Protein AF-A0A540LW37-F1 (afdb_monomer_lite)

pLDDT: mean 72.32, std 7.52, range [49.81, 80.94]

Organism: Malus baccata (NCBI:txid106549)

Sequence (50 aa):
MGYVTSSAILPVLMGKGGLIASDSLNHSSIVNGTRGSGARVCVFQHNSFK

Radius of gyration: 10.9 Å; chains: 1; bounding box: 27×19×28 Å

InterPro domains:
  IPR015421 Pyridoxal phosphate-dependent transferase, major domain [G3DSA:3.40.640.10] (1-49)
  IPR015424 Pyridoxal phosphate-dependent transferase [SSF53383] (2-48)
  IPR050087 8-amino-7-oxononanoate synthase class-II [PTHR13693] (1-49)

Secondary structure (DSSP, 8-state):
--HHHHHHHHHHHS-TT-EEEEETT--HHHHHHHHHTTSEEEEE-TT---

Structure (mmCIF, N/CA/C/O backbone):
data_AF-A0A540LW37-F1
#
_entry.id   AF-A0A540LW37-F1
#
loop_
_atom_site.group_PDB
_atom_site.id
_atom_site.type_symbol
_atom_site.label_atom_id
_atom_site.label_alt_id
_atom_site.label_comp_id
_atom_site.label_asym_id
_atom_site.label_entity_id
_atom_site.label_seq_id
_atom_site.pdbx_PDB_ins_code
_atom_site.Cartn_x
_atom_site.Cartn_y
_atom_site.Cartn_z
_atom_site.occupancy
_atom_site.B_iso_or_equiv
_atom_site.auth_seq_id
_atom_site.auth_comp_id
_atom_site.auth_asym_id
_atom_site.auth_atom_id
_atom_site.pdbx_PDB_model_num
ATOM 1 N N . MET A 1 1 ? 16.288 8.388 1.742 1.00 54.94 1 MET A N 1
ATOM 2 C CA . MET A 1 1 ? 16.070 7.313 0.746 1.00 54.94 1 MET A CA 1
ATOM 3 C C . MET A 1 1 ? 15.281 6.139 1.343 1.00 54.94 1 MET A C 1
ATOM 5 O O . MET A 1 1 ? 15.763 5.021 1.336 1.00 54.94 1 MET A O 1
ATOM 9 N N . GLY A 1 2 ? 14.082 6.371 1.896 1.00 61.72 2 GLY A N 1
ATOM 10 C CA . GLY A 1 2 ? 13.199 5.290 2.393 1.00 61.72 2 GLY A CA 1
ATOM 11 C C . GLY A 1 2 ? 11.903 5.158 1.585 1.00 61.72 2 GLY A C 1
ATOM 12 O O . GLY A 1 2 ? 11.376 4.066 1.411 1.00 61.72 2 GLY A O 1
ATOM 13 N N . TYR A 1 3 ? 11.441 6.274 1.009 1.00 62.31 3 TYR A N 1
ATOM 14 C CA . TYR A 1 3 ? 10.199 6.366 0.240 1.00 62.31 3 TYR A CA 1
ATOM 15 C C . TYR A 1 3 ? 10.186 5.461 -1.003 1.00 62.31 3 TYR A C 1
ATOM 17 O O . TYR A 1 3 ? 9.222 4.732 -1.235 1.00 62.31 3 TYR A O 1
ATOM 25 N N . VAL A 1 4 ? 11.269 5.486 -1.785 1.00 63.28 4 VAL A N 1
ATOM 26 C CA . VAL A 1 4 ? 11.392 4.736 -3.049 1.00 63.28 4 VAL A CA 1
ATOM 27 C C . VAL A 1 4 ? 11.507 3.233 -2.788 1.00 63.28 4 VAL A C 1
ATOM 29 O O . VAL A 1 4 ? 10.885 2.434 -3.477 1.00 63.28 4 VAL A O 1
ATOM 32 N N . THR A 1 5 ? 12.226 2.843 -1.736 1.00 67.81 5 THR A N 1
ATOM 33 C CA . THR A 1 5 ? 12.429 1.440 -1.363 1.00 67.81 5 THR A CA 1
ATOM 34 C C . THR A 1 5 ? 11.109 0.754 -1.012 1.00 67.81 5 THR A C 1
ATOM 36 O O . THR A 1 5 ? 10.790 -0.284 -1.584 1.00 67.81 5 THR A O 1
ATOM 39 N N . SER A 1 6 ? 10.289 1.348 -0.136 1.00 67.12 6 SER A N 1
ATOM 40 C CA . SER A 1 6 ? 8.998 0.752 0.243 1.00 67.12 6 SER A CA 1
ATOM 41 C C . SER A 1 6 ? 7.984 0.772 -0.901 1.00 67.12 6 SER A C 1
ATOM 43 O O . SER A 1 6 ? 7.238 -0.189 -1.072 1.00 67.12 6 SER A O 1
ATOM 45 N N . SER A 1 7 ? 7.964 1.843 -1.700 1.00 62.97 7 SER A N 1
ATOM 46 C CA . SER A 1 7 ? 7.002 1.973 -2.800 1.00 62.97 7 SER A CA 1
ATOM 47 C C . SER A 1 7 ? 7.296 1.051 -3.985 1.00 62.97 7 SER A C 1
ATOM 49 O O . SER A 1 7 ? 6.357 0.615 -4.640 1.00 62.97 7 SER A O 1
ATOM 51 N N . ALA A 1 8 ? 8.563 0.705 -4.232 1.00 70.56 8 ALA A N 1
ATOM 52 C CA . ALA A 1 8 ? 8.956 -0.201 -5.312 1.00 70.56 8 ALA A CA 1
ATOM 53 C C . ALA A 1 8 ? 8.957 -1.687 -4.908 1.00 70.56 8 ALA A C 1
ATOM 55 O O . ALA A 1 8 ? 8.719 -2.546 -5.752 1.00 70.56 8 ALA A O 1
ATOM 56 N N . ILE A 1 9 ? 9.193 -2.008 -3.630 1.00 73.81 9 ILE A N 1
ATOM 57 C CA . ILE A 1 9 ? 9.263 -3.404 -3.159 1.00 73.81 9 ILE A CA 1
ATOM 58 C C . ILE A 1 9 ? 7.880 -4.012 -2.917 1.00 73.81 9 ILE A C 1
ATOM 60 O O . ILE A 1 9 ? 7.663 -5.176 -3.245 1.00 73.81 9 ILE A O 1
ATOM 64 N N . LEU A 1 10 ? 6.929 -3.246 -2.373 1.00 72.88 10 LEU A N 1
ATOM 65 C CA . LEU A 1 10 ? 5.578 -3.752 -2.091 1.00 72.88 10 LEU A CA 1
ATOM 66 C C . LEU A 1 10 ? 4.853 -4.298 -3.343 1.00 72.88 10 LEU A C 1
ATOM 68 O O . LEU A 1 10 ? 4.259 -5.369 -3.235 1.00 72.88 10 LEU A O 1
ATOM 72 N N . PRO A 1 11 ? 4.947 -3.659 -4.528 1.00 65.44 11 PRO A N 1
ATOM 73 C CA . PRO A 1 11 ? 4.426 -4.207 -5.781 1.00 65.44 11 PRO A CA 1
ATOM 74 C C . PRO A 1 11 ? 5.095 -5.491 -6.267 1.00 65.44 11 PRO A C 1
ATOM 76 O O . PRO A 1 11 ? 4.462 -6.287 -6.949 1.00 65.44 11 PRO A O 1
ATOM 79 N N . VAL A 1 12 ? 6.381 -5.678 -5.961 1.00 70.25 12 VAL A N 1
ATOM 80 C CA . VAL A 1 12 ? 7.141 -6.864 -6.385 1.00 70.25 12 VAL A CA 1
ATOM 81 C C . VAL A 1 12 ? 6.835 -8.054 -5.480 1.00 70.25 12 VAL A C 1
ATOM 83 O O . VAL A 1 12 ? 6.776 -9.187 -5.947 1.00 70.25 12 VAL A O 1
ATOM 86 N N . LEU A 1 13 ? 6.628 -7.801 -4.186 1.00 68.50 13 LEU A N 1
ATOM 87 C CA . LEU A 1 13 ? 6.374 -8.847 -3.200 1.00 68.50 13 LEU A CA 1
ATOM 88 C C . LEU A 1 13 ? 4.909 -9.306 -3.186 1.00 68.50 13 LEU A C 1
ATOM 90 O O . LEU A 1 13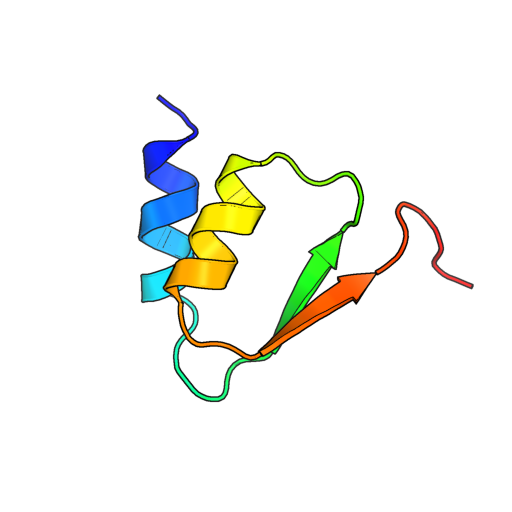 ? 4.625 -10.453 -2.854 1.00 68.50 13 LEU A O 1
ATOM 94 N N . MET A 1 14 ? 3.979 -8.415 -3.532 1.00 69.50 14 MET A N 1
ATOM 95 C CA . MET A 1 14 ? 2.542 -8.677 -3.526 1.00 69.50 14 MET A CA 1
ATOM 96 C C . MET A 1 14 ? 1.952 -8.341 -4.891 1.00 69.50 14 MET A C 1
ATOM 98 O O . MET A 1 14 ? 2.013 -7.202 -5.330 1.00 69.50 14 MET A O 1
ATOM 102 N N . GLY A 1 15 ? 1.367 -9.335 -5.556 1.00 69.00 15 GLY A N 1
ATOM 103 C CA . GLY A 1 15 ? 0.733 -9.173 -6.863 1.00 69.00 15 GLY A CA 1
ATOM 104 C C . GLY A 1 15 ? -0.791 -9.276 -6.819 1.00 69.00 15 GLY A C 1
ATOM 105 O O . GLY A 1 15 ? -1.421 -9.401 -5.765 1.00 69.00 15 GLY A O 1
ATOM 106 N N . LYS A 1 16 ? -1.395 -9.270 -8.009 1.00 69.44 16 LYS A N 1
ATOM 107 C CA . LYS A 1 16 ? -2.839 -9.427 -8.222 1.00 69.44 16 LYS A CA 1
ATOM 108 C C . LYS A 1 16 ? -3.336 -10.727 -7.564 1.00 69.44 16 LYS A C 1
ATOM 110 O O . LYS A 1 16 ? -2.915 -11.812 -7.950 1.00 69.44 16 LYS A O 1
ATOM 115 N N . GLY A 1 17 ? -4.217 -10.606 -6.568 1.00 73.75 17 GLY A N 1
ATOM 116 C CA . GLY A 1 17 ? -4.710 -11.727 -5.746 1.00 73.75 17 GLY A CA 1
ATOM 117 C C . GLY A 1 17 ? -4.187 -11.741 -4.304 1.00 73.75 17 GLY A C 1
ATOM 118 O O . GLY A 1 17 ? -4.751 -12.437 -3.465 1.00 73.75 17 GLY A O 1
ATOM 119 N 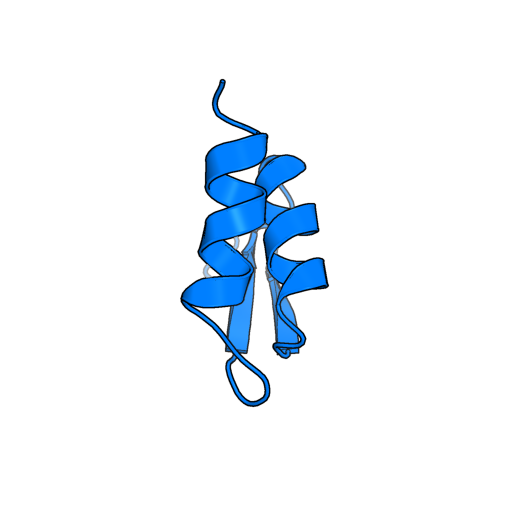N . GLY A 1 18 ? -3.171 -10.933 -3.989 1.00 72.56 18 GLY A N 1
ATOM 120 C CA . GLY A 1 18 ? -2.730 -10.693 -2.6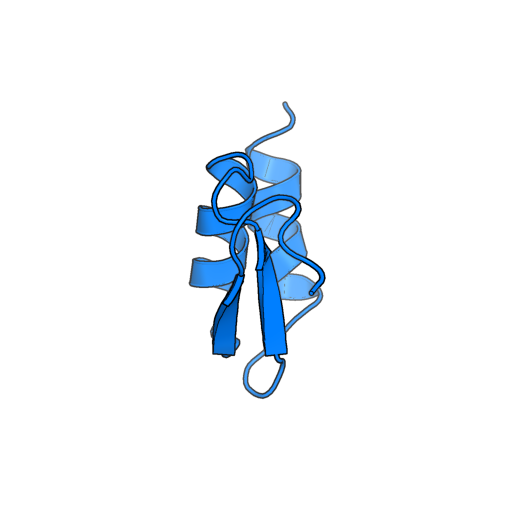18 1.00 72.56 18 GLY A CA 1
ATOM 121 C C . GLY A 1 18 ? -3.687 -9.781 -1.842 1.00 72.56 18 GLY A C 1
ATOM 122 O O . GLY A 1 18 ? -4.369 -8.928 -2.421 1.00 72.56 18 GLY A O 1
ATOM 123 N N . LEU A 1 19 ? -3.717 -9.944 -0.520 1.00 78.50 19 LEU A N 1
ATOM 124 C CA . LEU A 1 19 ? -4.383 -9.036 0.412 1.00 78.50 19 LEU A CA 1
ATOM 125 C C . LEU A 1 19 ? -3.320 -8.243 1.173 1.00 78.50 19 LEU A C 1
ATOM 127 O O . 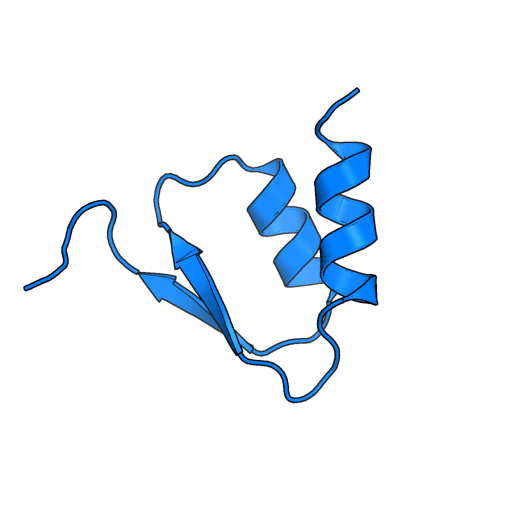LEU A 1 19 ? -2.491 -8.834 1.859 1.00 78.50 19 LEU A O 1
ATOM 131 N N . ILE A 1 20 ? -3.359 -6.916 1.077 1.00 80.94 20 ILE A N 1
ATOM 132 C CA . ILE A 1 20 ? -2.491 -6.038 1.859 1.00 80.94 20 ILE A CA 1
ATOM 133 C C . ILE A 1 20 ? -3.322 -5.358 2.943 1.00 80.94 20 ILE A C 1
ATOM 135 O O . ILE A 1 20 ? -4.171 -4.518 2.644 1.00 80.94 20 ILE A O 1
ATOM 139 N N . ALA A 1 21 ? -3.068 -5.714 4.201 1.00 78.88 21 ALA A N 1
ATOM 140 C CA . ALA A 1 21 ? -3.622 -5.021 5.357 1.00 78.88 21 ALA A CA 1
ATOM 141 C C . ALA A 1 21 ? -2.734 -3.814 5.689 1.00 78.88 21 ALA A C 1
ATOM 143 O O . ALA A 1 21 ? -1.571 -3.979 6.051 1.00 78.88 21 ALA A O 1
ATOM 144 N N . SER A 1 22 ? -3.267 -2.604 5.533 1.00 77.62 22 SER A N 1
ATOM 145 C CA . SER A 1 22 ? -2.529 -1.355 5.721 1.00 77.62 22 SER A CA 1
ATOM 146 C C . SER A 1 22 ? -3.112 -0.573 6.890 1.00 77.62 22 SER A C 1
ATOM 148 O O . SER A 1 22 ? -4.315 -0.356 6.961 1.00 77.62 22 SER A O 1
ATOM 150 N N . ASP A 1 23 ? -2.269 -0.115 7.800 1.00 80.81 23 ASP A N 1
ATOM 151 C CA . ASP A 1 23 ? -2.713 0.684 8.939 1.00 80.81 23 ASP A CA 1
ATOM 152 C C . ASP A 1 23 ? -3.135 2.103 8.502 1.00 80.81 23 ASP A C 1
ATOM 154 O O . ASP A 1 23 ? -2.497 2.700 7.636 1.00 80.81 23 ASP A O 1
ATOM 158 N N . SER A 1 24 ? -4.193 2.669 9.085 1.00 76.88 24 SER A N 1
ATOM 159 C CA . SER A 1 24 ? -4.697 4.011 8.741 1.00 76.88 24 SER A CA 1
ATOM 160 C C . SER A 1 24 ? -3.707 5.161 8.999 1.00 76.88 24 SER A C 1
ATOM 162 O O . SER A 1 24 ? -3.798 6.189 8.334 1.00 76.88 24 SER A O 1
ATOM 164 N N . LEU A 1 25 ? -2.761 4.990 9.928 1.00 77.75 25 LEU A N 1
ATOM 165 C CA . LEU A 1 25 ? -1.692 5.936 10.269 1.00 77.75 25 LEU A CA 1
ATOM 166 C C . LEU A 1 25 ? -0.339 5.532 9.661 1.00 77.75 25 LEU A C 1
ATOM 168 O O . LEU A 1 25 ? 0.700 6.080 10.034 1.00 77.75 25 LEU A O 1
ATOM 172 N N . ASN A 1 26 ? -0.315 4.585 8.715 1.00 74.12 26 ASN A N 1
ATOM 173 C CA . ASN A 1 26 ? 0.938 4.220 8.061 1.00 74.12 26 ASN A CA 1
ATOM 174 C C . ASN A 1 26 ? 1.504 5.375 7.211 1.00 74.12 26 ASN A C 1
ATOM 176 O O . ASN A 1 26 ? 0.783 6.214 6.667 1.00 74.12 26 ASN A O 1
ATOM 180 N N . HIS A 1 27 ? 2.828 5.377 7.067 1.00 76.31 27 HIS A N 1
ATOM 181 C CA . HIS A 1 27 ? 3.553 6.377 6.294 1.00 76.31 27 HIS A CA 1
ATOM 182 C C . HIS A 1 27 ? 3.172 6.348 4.802 1.00 76.31 27 HIS A C 1
ATOM 184 O O . HIS A 1 27 ? 3.176 5.296 4.167 1.00 76.31 27 HIS A O 1
ATOM 190 N N . SER A 1 28 ? 2.946 7.519 4.198 1.00 75.12 28 SER A N 1
ATOM 191 C CA . SER A 1 28 ? 2.427 7.676 2.824 1.00 75.12 28 SER A CA 1
ATOM 192 C C . SER A 1 28 ? 3.201 6.923 1.728 1.00 75.12 28 SER A C 1
ATOM 194 O O . SER A 1 28 ? 2.629 6.569 0.696 1.00 75.12 28 SER A O 1
ATOM 196 N N . SER A 1 29 ? 4.484 6.618 1.944 1.00 70.56 29 SER A N 1
ATOM 197 C CA . SER A 1 29 ? 5.283 5.786 1.031 1.00 70.56 29 SER A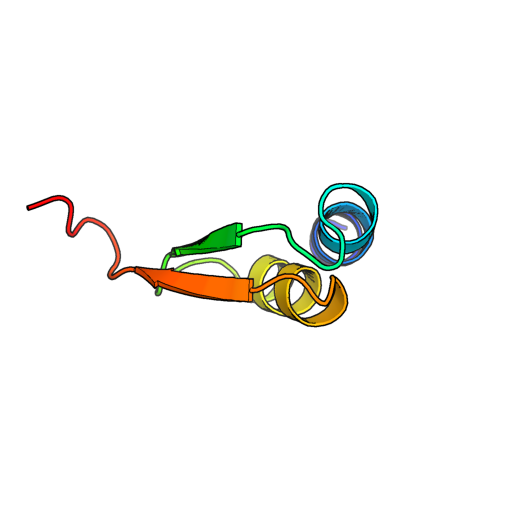 CA 1
ATOM 198 C C . SER A 1 29 ? 4.785 4.345 0.911 1.00 70.56 29 SER A C 1
ATOM 200 O O . SER A 1 29 ? 4.915 3.739 -0.151 1.00 70.56 29 SER A O 1
ATOM 202 N N . ILE A 1 30 ? 4.235 3.786 1.990 1.00 74.56 30 ILE A N 1
ATOM 203 C CA . ILE A 1 30 ? 3.701 2.423 2.027 1.00 74.56 30 ILE A CA 1
ATOM 204 C C . ILE A 1 30 ? 2.359 2.407 1.301 1.00 74.56 30 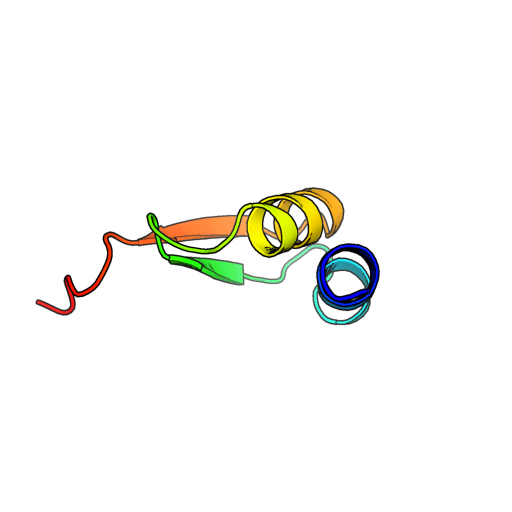ILE A C 1
ATOM 206 O O . ILE A 1 30 ? 2.179 1.585 0.411 1.00 74.56 30 ILE A O 1
ATOM 210 N N . VAL A 1 31 ? 1.476 3.378 1.562 1.00 76.94 31 VAL A N 1
ATOM 211 C CA . VAL A 1 31 ? 0.209 3.545 0.820 1.00 76.94 31 VAL A CA 1
ATOM 212 C C . VAL A 1 31 ? 0.430 3.585 -0.694 1.00 76.94 31 VAL A C 1
ATOM 214 O O . VAL A 1 31 ? -0.292 2.938 -1.454 1.00 76.94 31 VAL A O 1
ATOM 217 N N . ASN A 1 32 ? 1.444 4.319 -1.151 1.00 78.38 32 ASN A N 1
ATOM 218 C CA . ASN A 1 32 ? 1.729 4.408 -2.580 1.00 78.38 32 ASN A CA 1
ATOM 219 C C . ASN A 1 32 ? 2.286 3.095 -3.150 1.00 78.38 32 ASN A C 1
ATOM 221 O O . ASN A 1 32 ? 1.907 2.711 -4.256 1.00 78.38 32 ASN A O 1
ATOM 225 N N . GLY A 1 33 ? 3.108 2.367 -2.388 1.00 78.06 33 GLY A N 1
ATOM 226 C CA . GLY A 1 33 ? 3.574 1.035 -2.779 1.00 78.06 33 GLY A CA 1
ATOM 227 C C . GLY A 1 33 ? 2.460 -0.005 -2.856 1.00 78.06 33 GLY A C 1
ATOM 228 O O . GLY A 1 33 ? 2.398 -0.777 -3.809 1.00 78.06 33 GLY A O 1
ATOM 229 N N . THR A 1 34 ? 1.531 -0.008 -1.899 1.00 79.56 34 THR A N 1
ATOM 230 C CA . THR A 1 34 ? 0.408 -0.958 -1.900 1.00 79.56 34 THR A CA 1
ATOM 231 C C . THR A 1 34 ? -0.568 -0.678 -3.039 1.00 79.56 34 THR A C 1
ATOM 233 O O . THR A 1 34 ? -0.999 -1.615 -3.712 1.00 79.56 34 THR A O 1
ATOM 236 N N . ARG A 1 35 ? -0.843 0.599 -3.342 1.00 76.88 35 ARG A N 1
ATOM 237 C CA . ARG A 1 35 ? -1.643 1.010 -4.510 1.00 76.88 35 ARG A CA 1
ATOM 238 C C . ARG A 1 35 ? -1.016 0.585 -5.840 1.00 76.88 35 ARG A C 1
ATOM 240 O O . ARG A 1 35 ? -1.748 0.190 -6.742 1.00 76.88 35 ARG A O 1
ATOM 247 N N . GLY A 1 36 ? 0.312 0.640 -5.956 1.00 75.06 36 GLY A N 1
ATOM 248 C CA . GLY A 1 36 ? 1.041 0.223 -7.160 1.00 75.06 36 GLY A CA 1
ATOM 249 C C . GLY A 1 36 ? 1.077 -1.293 -7.392 1.00 75.06 36 GLY A C 1
ATOM 250 O O . GLY A 1 36 ? 1.348 -1.728 -8.505 1.00 75.06 36 GLY A O 1
ATOM 251 N N . SER A 1 37 ? 0.777 -2.096 -6.368 1.00 73.31 37 SER A N 1
ATOM 252 C CA . SER A 1 37 ? 0.878 -3.563 -6.411 1.00 73.31 37 SER A CA 1
ATOM 253 C C . SER A 1 37 ? -0.259 -4.272 -7.160 1.00 73.31 37 SER A C 1
ATOM 255 O O . SER A 1 37 ? -0.141 -5.434 -7.544 1.00 73.31 37 SER A O 1
ATOM 257 N N . GLY A 1 38 ? -1.400 -3.598 -7.350 1.00 74.75 38 GLY A N 1
ATOM 258 C CA . GLY A 1 38 ? -2.611 -4.227 -7.888 1.00 74.75 38 GLY A CA 1
ATOM 259 C C . GLY A 1 38 ? -3.238 -5.289 -6.967 1.00 74.75 38 GLY A C 1
ATOM 260 O O . GLY A 1 38 ? -4.181 -5.971 -7.376 1.00 74.75 38 GLY A O 1
ATOM 261 N N . ALA A 1 39 ? -2.737 -5.436 -5.738 1.00 80.94 39 ALA A N 1
ATOM 262 C CA . ALA A 1 39 ? -3.315 -6.264 -4.689 1.00 80.94 39 ALA A CA 1
ATOM 263 C C . ALA A 1 39 ? -4.535 -5.581 -4.042 1.00 80.94 39 ALA A C 1
ATOM 265 O O . ALA A 1 39 ? -4.724 -4.364 -4.127 1.00 80.94 39 ALA A O 1
ATOM 266 N N . ARG A 1 40 ? -5.379 -6.364 -3.362 1.00 78.06 40 ARG A N 1
ATOM 267 C CA . ARG A 1 40 ? -6.529 -5.828 -2.625 1.00 78.06 40 ARG A CA 1
ATOM 268 C C . ARG A 1 40 ? -6.028 -5.180 -1.337 1.00 78.06 40 ARG A C 1
ATOM 270 O O . ARG A 1 40 ? -5.491 -5.868 -0.476 1.00 78.06 40 ARG A O 1
ATOM 277 N N . VAL A 1 41 ? -6.200 -3.867 -1.204 1.00 80.38 41 VAL A N 1
ATOM 278 C CA . VAL A 1 41 ? -5.769 -3.116 -0.016 1.00 80.38 41 VAL A CA 1
ATOM 279 C C . VAL A 1 41 ? -6.939 -2.976 0.957 1.00 80.38 41 VAL A C 1
ATOM 281 O O . VAL A 1 41 ? -7.972 -2.406 0.609 1.00 80.38 41 VAL A O 1
ATOM 284 N N . CYS A 1 42 ? -6.775 -3.482 2.176 1.00 80.88 42 CYS A N 1
ATOM 285 C CA . CYS A 1 42 ? -7.711 -3.307 3.282 1.00 80.88 42 CYS A CA 1
ATOM 286 C C . CYS A 1 42 ? -7.067 -2.409 4.333 1.00 80.88 42 CYS A C 1
ATOM 288 O O . CYS A 1 42 ? -6.023 -2.750 4.883 1.00 80.88 42 CYS A O 1
ATOM 290 N N . VAL A 1 43 ? -7.683 -1.259 4.606 1.00 80.56 43 VAL A N 1
ATOM 291 C CA . VAL A 1 43 ? -7.175 -0.328 5.615 1.00 80.56 43 VAL A CA 1
ATOM 292 C C . VAL A 1 43 ? -7.814 -0.646 6.962 1.00 80.56 43 VAL A C 1
ATOM 294 O O . VAL A 1 43 ? -9.040 -0.689 7.048 1.00 80.56 43 VAL A O 1
ATOM 297 N N . PHE A 1 44 ? -7.005 -0.870 7.997 1.00 80.62 44 PHE A N 1
ATOM 298 C CA . PHE A 1 44 ? -7.482 -1.055 9.370 1.00 80.62 44 PHE A CA 1
ATOM 299 C C . PHE A 1 44 ? -7.129 0.154 10.237 1.00 80.62 44 PHE A C 1
ATOM 301 O O . PHE A 1 44 ? -6.156 0.864 9.978 1.00 80.62 44 PHE A O 1
ATOM 308 N N . GLN A 1 45 ? -7.952 0.416 11.250 1.00 79.75 45 GLN A N 1
ATOM 309 C CA . GLN A 1 45 ? -7.762 1.562 12.132 1.00 79.75 45 GLN A CA 1
ATOM 310 C C . GLN A 1 45 ? -6.553 1.327 13.046 1.00 79.75 45 GLN A C 1
ATOM 312 O O . GLN A 1 45 ? -6.399 0.241 13.613 1.00 79.75 45 GLN A O 1
ATOM 317 N N . HIS A 1 46 ? -5.700 2.342 13.182 1.00 75.06 46 HIS A N 1
ATOM 318 C CA . HIS A 1 46 ? -4.466 2.227 13.951 1.00 75.06 46 HIS A CA 1
ATOM 319 C C . HIS A 1 46 ? -4.744 1.820 15.390 1.00 75.06 46 HIS A C 1
ATOM 321 O O . HIS A 1 46 ? -5.608 2.400 16.050 1.00 75.06 46 HIS A O 1
ATOM 327 N N . ASN A 1 47 ? -4.010 0.815 15.863 1.00 64.94 47 ASN A N 1
ATOM 328 C CA . ASN A 1 47 ? -4.111 0.301 17.226 1.00 64.94 47 ASN A CA 1
ATOM 329 C C . ASN A 1 47 ? -5.532 -0.144 17.645 1.00 64.94 47 ASN A C 1
ATOM 331 O O . ASN A 1 47 ? -5.846 -0.204 18.829 1.00 64.94 47 ASN A O 1
ATOM 335 N N . SER A 1 48 ? -6.398 -0.465 16.680 1.00 58.31 48 SER A N 1
ATOM 336 C CA . SER A 1 48 ? -7.728 -1.025 16.931 1.00 58.31 48 SER A CA 1
ATOM 337 C C . SER A 1 48 ? -7.739 -2.515 16.608 1.00 58.31 48 SER A C 1
ATOM 339 O O . SER A 1 48 ? -8.442 -2.970 15.710 1.00 58.31 48 SER A O 1
ATOM 341 N N . PHE A 1 49 ? -6.931 -3.280 17.341 1.00 55.69 49 PHE A N 1
ATOM 342 C CA . PHE A 1 49 ? -7.216 -4.697 17.547 1.00 55.69 49 PHE A CA 1
ATOM 343 C C . PHE A 1 49 ? -8.251 -4.769 18.670 1.00 55.69 49 PHE A C 1
ATOM 345 O O . PHE A 1 49 ? -7.916 -4.566 19.836 1.00 55.69 49 PHE A O 1
ATOM 352 N N . LYS A 1 50 ? -9.516 -4.970 18.302 1.00 49.81 50 LYS A N 1
ATOM 353 C CA . LYS A 1 50 ? -10.590 -5.304 19.237 1.00 49.81 50 LYS A CA 1
ATOM 354 C C . LYS A 1 50 ? -10.928 -6.778 19.096 1.00 49.81 50 LYS A C 1
ATOM 356 O O . LYS A 1 50 ? -10.925 -7.250 17.938 1.00 49.81 50 LYS A O 1
#

Foldseek 3Di:
DVLCVLLQVLLVVAAQPDEAEAEPPDDVSNVNSPVNNNYHYDYDYPPPPD